Protein AF-A0A317LYP4-F1 (afdb_monomer)

Secondary structure (DSSP, 8-state):
----------------PPPPPHHHHHHHHHHHHHHHHHHHT-HHHHHHHHHHHHHHHHT--GGGS-HHHHHHHHHHHHHHHHHHHHHHT---HHHHHHHHHHHHHHHHHHHHHS---SS-EEEEEETTTTEEEEESSSS---TTTGGGGTT--EEEEEE-

Foldseek 3Di:
DDDDDDDDDDDPPPPPDDDADPLLLVLVVLLQQLLVCLLQLNLQSNLVSLVVSLVSLVPDDLVSDDPQLNVQCVVLSVVLNVLSNQSNPDSDSQSNLVSNQSNQVSSVSSVVRGPNDPAKKWWKAAPVVRGIHIDSDQQAQGSNQHPVCGRGIHTDDIRD

Solvent-accessible surface area (backbone atoms only — not comparable to full-atom values): 8902 Å² total; per-residue (Å²): 134,82,87,83,82,83,81,79,81,78,80,78,79,80,79,77,74,80,75,46,51,67,67,58,25,49,48,52,54,32,49,46,48,24,44,52,22,32,26,72,64,35,33,68,57,21,10,56,31,17,43,52,37,36,53,52,66,73,64,56,61,67,87,79,43,51,72,69,49,39,68,50,42,63,84,40,50,65,57,45,37,53,27,26,44,55,24,33,75,32,80,49,54,65,61,28,43,58,39,44,39,60,34,28,53,51,51,48,56,39,54,75,68,40,62,44,51,94,60,58,39,24,36,33,38,28,79,88,78,70,42,49,42,71,33,85,52,83,70,58,68,22,39,83,54,9,82,85,38,28,65,55,51,44,76,78,47,76,48,118

Structure (mmCIF, N/CA/C/O backbone):
data_AF-A0A317LYP4-F1
#
_entry.id   AF-A0A317LYP4-F1
#
loop_
_atom_site.group_PDB
_atom_site.id
_atom_site.type_symbol
_atom_site.label_atom_id
_atom_site.label_alt_id
_atom_site.label_comp_id
_atom_site.label_asym_id
_atom_site.label_entity_id
_atom_site.label_seq_id
_atom_site.pdbx_PDB_ins_code
_atom_site.Cartn_x
_atom_site.Cartn_y
_atom_site.Cartn_z
_atom_site.occupancy
_atom_site.B_iso_or_equiv
_atom_site.auth_seq_id
_atom_site.auth_comp_id
_atom_site.auth_asym_id
_atom_site.auth_atom_id
_atom_site.pdbx_PDB_model_num
ATOM 1 N N . MET A 1 1 ? 3.072 -29.108 -66.853 1.00 44.31 1 MET A N 1
ATOM 2 C CA . MET A 1 1 ? 4.045 -28.004 -66.723 1.00 44.31 1 MET A CA 1
ATOM 3 C C . MET A 1 1 ? 3.720 -27.221 -65.457 1.00 44.31 1 MET A C 1
ATOM 5 O O . MET A 1 1 ? 2.659 -26.630 -65.390 1.00 44.31 1 MET A O 1
ATOM 9 N N . LYS A 1 2 ? 4.613 -27.338 -64.462 1.00 42.34 2 LYS A N 1
ATOM 10 C CA . LYS A 1 2 ? 4.900 -26.455 -63.312 1.00 42.34 2 LYS A CA 1
ATOM 11 C C . LYS A 1 2 ? 3.715 -25.782 -62.593 1.00 42.34 2 LYS A C 1
ATOM 13 O O . LYS A 1 2 ? 3.358 -24.651 -62.900 1.00 42.34 2 LYS A O 1
ATOM 18 N N . SER A 1 3 ? 3.217 -26.442 -61.548 1.00 41.62 3 SER A N 1
ATOM 19 C CA . SER A 1 3 ? 2.455 -25.791 -60.477 1.00 41.62 3 SER A CA 1
ATOM 20 C C . SER A 1 3 ? 3.393 -24.904 -59.652 1.00 41.62 3 SER A C 1
ATOM 22 O O . SER A 1 3 ? 4.391 -25.384 -59.116 1.00 41.62 3 SER A O 1
ATOM 24 N N . LEU A 1 4 ? 3.087 -23.609 -59.582 1.00 48.81 4 LEU A N 1
ATOM 25 C CA . LEU A 1 4 ? 3.820 -22.616 -58.802 1.00 48.81 4 LEU A CA 1
ATOM 26 C C . LEU A 1 4 ? 3.198 -22.556 -57.397 1.00 48.81 4 LEU A C 1
ATOM 28 O O . LEU A 1 4 ? 2.084 -22.064 -57.234 1.00 48.81 4 LEU A O 1
ATOM 32 N N . ILE A 1 5 ? 3.888 -23.094 -56.392 1.00 51.50 5 ILE A N 1
ATOM 33 C CA . ILE A 1 5 ? 3.485 -22.972 -54.986 1.00 51.50 5 ILE A CA 1
ATOM 34 C C . ILE A 1 5 ? 4.134 -21.697 -54.446 1.00 51.50 5 ILE A C 1
ATOM 36 O O . ILE A 1 5 ? 5.349 -21.638 -54.267 1.00 51.50 5 ILE A O 1
ATOM 40 N N . ILE A 1 6 ? 3.325 -20.662 -54.222 1.00 51.28 6 ILE A N 1
ATOM 41 C CA . ILE A 1 6 ? 3.756 -19.422 -53.573 1.00 51.28 6 ILE A CA 1
ATOM 42 C C . ILE A 1 6 ? 3.725 -19.671 -52.064 1.00 51.28 6 ILE A C 1
ATOM 44 O O . ILE A 1 6 ? 2.663 -19.683 -51.445 1.00 51.28 6 ILE A O 1
ATOM 48 N N . ALA A 1 7 ? 4.895 -19.910 -51.475 1.00 52.47 7 ALA A N 1
ATOM 49 C CA . ALA A 1 7 ? 5.064 -19.982 -50.031 1.00 52.47 7 ALA A CA 1
ATOM 50 C C . ALA A 1 7 ? 5.188 -18.558 -49.469 1.00 52.47 7 ALA A C 1
ATOM 52 O O . ALA A 1 7 ? 6.266 -17.969 -49.450 1.00 52.47 7 ALA A O 1
ATOM 53 N N . THR A 1 8 ? 4.073 -17.981 -49.025 1.00 48.41 8 THR A N 1
ATOM 54 C CA . THR A 1 8 ? 4.074 -16.757 -48.216 1.00 48.41 8 THR A CA 1
ATOM 55 C C . THR A 1 8 ? 4.530 -17.089 -46.799 1.00 48.41 8 THR A C 1
ATOM 57 O O . THR A 1 8 ? 3.761 -17.594 -45.983 1.00 48.41 8 THR A O 1
ATOM 60 N N . THR A 1 9 ? 5.794 -16.806 -46.500 1.00 47.69 9 THR A N 1
ATOM 61 C CA . THR A 1 9 ? 6.329 -16.770 -45.137 1.00 47.69 9 THR A CA 1
ATOM 62 C C . THR A 1 9 ? 5.656 -15.647 -44.351 1.00 47.69 9 THR A C 1
ATOM 64 O O . THR A 1 9 ? 5.924 -14.468 -44.581 1.00 47.69 9 THR A O 1
ATOM 67 N N . ILE A 1 10 ? 4.774 -16.016 -43.424 1.00 55.88 10 ILE A N 1
ATOM 68 C CA . ILE A 1 10 ? 4.198 -15.103 -42.435 1.00 55.88 10 ILE A CA 1
ATOM 69 C C . ILE A 1 10 ? 5.281 -14.818 -41.391 1.00 55.88 10 ILE A C 1
ATOM 71 O O . ILE A 1 10 ? 5.667 -15.699 -40.623 1.00 55.88 10 ILE A O 1
ATOM 75 N N . LEU A 1 11 ? 5.778 -13.583 -41.373 1.00 47.53 11 LEU A N 1
ATOM 76 C CA . LEU A 1 11 ? 6.684 -13.090 -40.342 1.00 47.53 11 LEU A CA 1
ATOM 77 C C . LEU A 1 11 ? 5.852 -12.754 -39.093 1.00 47.53 11 LEU A C 1
ATOM 79 O O . LEU A 1 11 ? 5.281 -11.670 -38.985 1.00 47.53 11 LEU A O 1
ATOM 83 N N . LEU A 1 12 ? 5.732 -13.702 -38.164 1.00 50.22 12 LEU A N 1
ATOM 84 C CA . LEU A 1 12 ? 5.165 -13.441 -36.840 1.00 50.22 12 LEU A CA 1
ATOM 85 C C . LEU A 1 12 ? 6.157 -12.571 -36.059 1.00 50.22 12 LEU A C 1
ATOM 87 O O . LEU A 1 12 ? 7.169 -13.063 -35.564 1.00 50.22 12 LEU A O 1
ATOM 91 N N . ALA A 1 13 ? 5.880 -11.272 -35.956 1.00 51.44 13 ALA A N 1
ATOM 92 C CA . ALA A 1 13 ? 6.575 -10.406 -35.015 1.00 51.44 13 ALA A CA 1
ATOM 93 C C . ALA A 1 13 ? 6.252 -10.883 -33.590 1.00 51.44 13 ALA A C 1
ATOM 95 O O . ALA A 1 13 ? 5.140 -10.698 -33.093 1.00 51.44 13 ALA A O 1
ATOM 96 N N . THR A 1 14 ? 7.211 -11.533 -32.934 1.00 47.16 14 THR A N 1
ATOM 97 C CA . THR A 1 14 ? 7.097 -11.900 -31.524 1.00 47.16 14 THR A CA 1
ATOM 98 C C . THR A 1 14 ? 7.179 -10.626 -30.690 1.00 47.16 14 THR A C 1
ATOM 100 O O . THR A 1 14 ? 8.266 -10.123 -30.407 1.00 47.16 14 THR A O 1
ATOM 103 N N . PHE A 1 15 ? 6.029 -10.076 -30.301 1.00 53.94 15 PHE A N 1
ATOM 104 C CA . PHE A 1 15 ? 5.973 -9.098 -29.221 1.00 53.94 15 PHE A CA 1
ATOM 105 C C . PHE A 1 15 ? 6.321 -9.822 -27.917 1.00 53.94 15 PHE A C 1
ATOM 107 O O . PHE A 1 15 ? 5.462 -10.438 -27.288 1.00 53.94 15 PHE A O 1
ATOM 114 N N . SER A 1 16 ? 7.590 -9.777 -27.513 1.00 53.75 16 SER A N 1
ATOM 115 C CA . SER A 1 16 ? 7.996 -10.201 -26.173 1.00 53.75 16 SER A CA 1
ATOM 116 C C . SER A 1 16 ? 7.434 -9.205 -25.163 1.00 53.75 16 SER A C 1
ATOM 118 O O . SER A 1 16 ? 8.035 -8.165 -24.899 1.00 53.75 16 SER A O 1
ATOM 120 N N . ALA A 1 17 ? 6.255 -9.496 -24.614 1.00 60.91 17 ALA A N 1
ATOM 121 C CA . ALA A 1 17 ? 5.752 -8.780 -23.452 1.00 60.91 17 ALA A CA 1
ATOM 122 C C . ALA A 1 17 ? 6.751 -8.984 -22.305 1.00 60.91 17 ALA A C 1
ATOM 124 O O . ALA A 1 17 ? 7.015 -10.114 -21.892 1.00 60.91 17 ALA A O 1
ATOM 125 N N . LYS A 1 18 ? 7.344 -7.894 -21.815 1.00 66.75 18 LYS A N 1
ATOM 126 C CA . LYS A 1 18 ? 8.269 -7.948 -20.683 1.00 66.75 18 LYS A CA 1
ATOM 127 C C . LYS A 1 18 ? 7.503 -8.441 -19.454 1.00 66.75 18 LYS A C 1
ATOM 129 O O . LYS A 1 18 ? 6.513 -7.825 -19.055 1.00 66.75 18 LYS A O 1
ATOM 134 N N . ALA A 1 19 ? 7.923 -9.579 -18.905 1.00 81.25 19 ALA A N 1
ATOM 135 C CA . ALA A 1 19 ? 7.341 -10.131 -17.688 1.00 81.25 19 ALA A CA 1
ATOM 136 C C . ALA A 1 19 ? 7.557 -9.165 -16.512 1.00 81.25 19 ALA A C 1
ATOM 138 O O . ALA A 1 19 ? 8.550 -8.438 -16.481 1.00 81.25 19 ALA A O 1
ATOM 139 N N . ALA A 1 20 ? 6.623 -9.152 -15.559 1.00 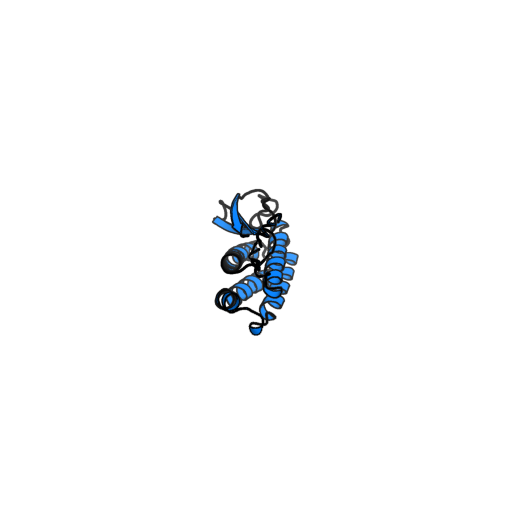88.88 20 ALA A N 1
ATOM 140 C CA . ALA A 1 20 ? 6.757 -8.345 -14.351 1.00 88.88 20 ALA A CA 1
ATOM 141 C C . ALA A 1 20 ? 7.940 -8.841 -13.503 1.00 88.88 20 ALA A C 1
ATOM 143 O O . ALA A 1 20 ? 8.134 -10.051 -13.356 1.00 88.88 20 ALA A O 1
ATOM 144 N N . ASN A 1 21 ? 8.720 -7.923 -12.925 1.00 95.31 21 ASN A N 1
ATOM 145 C CA . ASN A 1 21 ? 9.799 -8.298 -12.013 1.00 95.3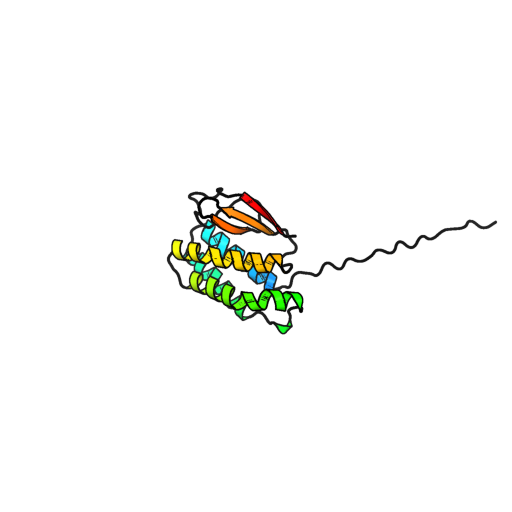1 21 ASN A CA 1
ATOM 146 C C . ASN A 1 21 ? 9.216 -8.992 -10.759 1.00 95.31 21 ASN A C 1
ATOM 148 O O . ASN A 1 21 ? 8.305 -8.432 -10.134 1.00 95.31 21 ASN A O 1
ATOM 152 N N . PRO A 1 22 ? 9.718 -10.177 -10.356 1.00 96.44 22 PRO A N 1
ATOM 153 C CA . PRO A 1 22 ? 9.162 -10.926 -9.229 1.00 96.44 22 PRO A CA 1
ATOM 154 C C . PRO A 1 22 ? 9.168 -10.154 -7.905 1.00 96.44 22 PRO A C 1
ATOM 156 O O . PRO A 1 22 ? 8.173 -10.177 -7.184 1.00 96.44 22 PRO A O 1
ATOM 159 N N . SER A 1 23 ? 10.243 -9.418 -7.610 1.00 97.69 23 SER A N 1
ATOM 160 C CA . SER A 1 23 ? 10.370 -8.640 -6.374 1.00 97.69 23 SER A CA 1
ATOM 161 C C . SER A 1 23 ? 9.355 -7.499 -6.332 1.00 97.69 23 SER A C 1
ATOM 163 O O . SER A 1 23 ? 8.689 -7.296 -5.320 1.00 97.69 23 SER A O 1
ATOM 165 N N . LEU A 1 24 ? 9.166 -6.782 -7.445 1.00 98.06 24 LEU A N 1
ATOM 166 C CA . LEU A 1 24 ? 8.168 -5.707 -7.516 1.00 98.06 24 LEU A CA 1
ATOM 167 C C . LEU A 1 24 ? 6.728 -6.250 -7.499 1.00 98.06 24 LEU A C 1
ATOM 169 O O . LEU A 1 24 ? 5.846 -5.641 -6.893 1.00 98.06 24 LEU A O 1
ATOM 173 N N . SER A 1 25 ? 6.498 -7.422 -8.095 1.00 97.88 25 SER A N 1
ATOM 174 C CA . SER A 1 25 ? 5.204 -8.119 -8.044 1.00 97.88 25 SER A CA 1
ATOM 175 C C . SER A 1 25 ? 4.862 -8.561 -6.615 1.00 97.88 25 SER A C 1
ATOM 177 O O . SER A 1 25 ? 3.725 -8.417 -6.166 1.00 97.88 25 SER A O 1
ATOM 179 N N . GLN A 1 26 ? 5.859 -9.029 -5.855 1.00 98.44 26 GLN A N 1
ATOM 180 C CA . GLN A 1 26 ? 5.698 -9.373 -4.441 1.00 98.44 26 GLN A CA 1
ATOM 181 C C . GLN A 1 26 ? 5.287 -8.157 -3.599 1.00 98.44 26 GLN A C 1
ATOM 183 O O . GLN A 1 26 ? 4.424 -8.283 -2.728 1.00 98.44 26 GLN A O 1
ATOM 188 N N . LEU A 1 27 ? 5.847 -6.972 -3.871 1.00 98.81 27 LEU A N 1
ATOM 189 C CA . LEU A 1 27 ? 5.432 -5.738 -3.195 1.00 98.81 27 LEU A CA 1
ATOM 190 C C . LEU A 1 27 ? 3.957 -5.422 -3.451 1.00 98.81 27 LEU A C 1
ATOM 192 O O . LEU A 1 27 ? 3.237 -5.089 -2.511 1.00 98.81 27 LEU A O 1
ATOM 196 N N . LEU A 1 28 ? 3.483 -5.571 -4.691 1.00 98.75 28 LEU A N 1
ATOM 197 C CA . LEU A 1 28 ? 2.069 -5.374 -5.010 1.00 98.75 28 LEU A CA 1
ATOM 198 C C . LEU A 1 28 ? 1.172 -6.381 -4.267 1.00 98.75 28 LEU A C 1
ATOM 200 O O . LEU A 1 28 ? 0.153 -5.990 -3.700 1.00 98.75 28 LEU A O 1
ATOM 204 N N . SER A 1 29 ? 1.578 -7.651 -4.192 1.00 98.69 29 SER A N 1
ATOM 205 C CA . SER A 1 29 ? 0.853 -8.670 -3.420 1.00 98.69 29 SER A CA 1
ATOM 206 C C . SER A 1 29 ? 0.768 -8.318 -1.930 1.00 98.69 29 SER A C 1
ATOM 208 O O . SER A 1 29 ? -0.300 -8.416 -1.330 1.00 98.69 29 SER A O 1
ATOM 210 N N . LEU A 1 30 ? 1.871 -7.875 -1.320 1.00 98.94 30 LEU A N 1
ATOM 211 C CA . LEU A 1 30 ? 1.895 -7.471 0.091 1.00 98.94 30 LEU A CA 1
ATOM 212 C C . LEU A 1 30 ? 1.092 -6.185 0.337 1.00 98.94 30 LEU A C 1
ATOM 214 O O . LEU A 1 30 ? 0.450 -6.043 1.377 1.00 98.94 30 LEU A O 1
ATOM 218 N N . TYR A 1 31 ? 1.068 -5.265 -0.628 1.00 98.94 31 TYR A N 1
ATOM 219 C CA . TYR A 1 31 ? 0.171 -4.112 -0.596 1.00 98.94 31 TYR A CA 1
ATOM 220 C C . TYR A 1 31 ? -1.304 -4.550 -0.549 1.00 98.94 31 TYR A C 1
ATOM 222 O O . TYR A 1 31 ? -2.075 -4.014 0.255 1.00 98.94 31 TYR A O 1
ATOM 230 N N . TYR A 1 32 ? -1.701 -5.545 -1.352 1.00 98.88 32 TYR A N 1
ATOM 231 C CA . TYR A 1 32 ? -3.062 -6.087 -1.310 1.00 98.88 32 TYR A CA 1
ATOM 232 C C . TYR A 1 32 ? -3.391 -6.747 0.026 1.00 98.88 32 TYR A C 1
ATOM 234 O O . TYR A 1 32 ? -4.499 -6.563 0.527 1.00 98.88 32 TYR A O 1
ATOM 242 N N . ASP A 1 33 ? -2.435 -7.430 0.653 1.00 98.88 33 ASP A N 1
ATOM 243 C CA . ASP A 1 33 ? -2.608 -7.980 1.999 1.00 98.88 33 ASP A CA 1
ATOM 244 C C . ASP A 1 33 ? -2.900 -6.882 3.038 1.00 98.88 33 ASP A C 1
ATOM 246 O O . ASP A 1 33 ? -3.832 -7.017 3.835 1.00 98.88 33 ASP A O 1
ATOM 250 N N . VAL A 1 34 ? -2.165 -5.762 2.998 1.00 98.94 34 VAL A N 1
ATOM 251 C CA . VAL A 1 34 ? -2.435 -4.593 3.859 1.00 98.94 34 VAL A CA 1
ATOM 252 C C . VAL A 1 34 ? -3.827 -4.025 3.574 1.00 98.94 34 VAL A C 1
ATOM 254 O O . VAL A 1 34 ? -4.624 -3.839 4.495 1.00 98.94 34 VAL A O 1
ATOM 257 N N . LYS A 1 35 ? -4.162 -3.797 2.298 1.00 98.81 35 LYS A N 1
ATOM 258 C CA . LYS A 1 35 ? -5.488 -3.325 1.862 1.00 98.81 35 LYS A CA 1
ATOM 259 C C . LYS A 1 35 ? -6.604 -4.229 2.398 1.00 98.81 35 LYS A C 1
ATOM 261 O O . LYS A 1 35 ? -7.581 -3.733 2.958 1.00 98.81 35 LYS A O 1
ATOM 266 N N . ASN A 1 36 ? -6.468 -5.544 2.243 1.00 98.56 36 ASN A N 1
ATOM 267 C CA . ASN A 1 36 ? -7.472 -6.530 2.639 1.00 98.56 36 ASN A CA 1
ATOM 268 C C . ASN A 1 36 ? -7.664 -6.574 4.165 1.00 98.56 36 ASN A C 1
ATOM 270 O O . ASN A 1 36 ? -8.802 -6.667 4.631 1.00 98.56 36 ASN A O 1
ATOM 274 N N . ALA A 1 37 ? -6.596 -6.401 4.946 1.00 98.69 37 ALA A N 1
ATOM 275 C CA . ALA A 1 37 ? -6.695 -6.254 6.398 1.00 98.69 37 ALA A CA 1
ATOM 276 C C . ALA A 1 37 ? -7.425 -4.959 6.818 1.00 98.69 37 ALA A C 1
ATOM 278 O O . ALA A 1 37 ? -8.248 -4.950 7.734 1.00 98.69 37 ALA A O 1
ATOM 279 N N . LEU A 1 38 ? -7.209 -3.850 6.103 1.00 98.62 38 LEU A N 1
ATOM 280 C CA . LEU A 1 38 ? -7.932 -2.597 6.364 1.00 98.62 38 LEU A CA 1
ATOM 281 C C . LEU A 1 38 ? -9.422 -2.684 5.993 1.00 98.62 38 LEU A C 1
ATOM 283 O O . LEU A 1 38 ? -10.273 -2.113 6.689 1.00 98.62 38 LEU A O 1
ATOM 287 N N . VAL A 1 39 ? -9.751 -3.441 4.939 1.00 98.38 39 VAL A N 1
ATOM 288 C CA . VAL A 1 39 ? -11.132 -3.797 4.569 1.00 98.38 39 VAL A CA 1
ATOM 289 C C . VAL A 1 39 ? -11.806 -4.592 5.692 1.00 98.38 39 VAL A C 1
ATOM 291 O O . VAL A 1 39 ? -12.929 -4.261 6.087 1.00 98.38 39 VAL A O 1
ATOM 294 N N . SER A 1 40 ? -11.127 -5.596 6.258 1.00 98.06 40 SER A N 1
ATOM 295 C CA . SER A 1 40 ? -11.646 -6.363 7.401 1.00 98.06 40 SER A CA 1
ATOM 296 C C . SER A 1 40 ? -11.649 -5.571 8.715 1.00 98.06 40 SER A C 1
ATOM 298 O O . SER A 1 40 ? -12.298 -5.996 9.669 1.00 98.06 40 SER A O 1
ATOM 300 N N . SER A 1 41 ? -11.042 -4.376 8.731 1.00 98.12 41 SER A N 1
ATOM 301 C CA . SER A 1 41 ? -10.852 -3.528 9.918 1.00 98.12 41 SER A CA 1
ATOM 302 C C . SER A 1 41 ? -9.988 -4.189 10.995 1.00 98.12 41 SER A C 1
ATOM 304 O O . SER A 1 41 ? -10.176 -3.928 12.181 1.00 98.12 41 SER A O 1
ATOM 306 N N . ASP A 1 42 ? -9.044 -5.032 10.577 1.00 98.44 42 ASP A N 1
ATOM 307 C CA . ASP A 1 42 ? -8.111 -5.727 11.457 1.00 98.44 42 ASP A CA 1
ATOM 308 C C . ASP A 1 42 ? -6.773 -4.979 11.511 1.00 98.44 42 ASP A C 1
ATOM 310 O O . ASP A 1 42 ? -5.909 -5.133 10.643 1.00 98.44 42 ASP A O 1
ATOM 314 N N . ALA A 1 43 ? -6.612 -4.141 12.537 1.00 98.56 43 ALA A N 1
ATOM 315 C CA . ALA A 1 43 ? -5.409 -3.333 12.702 1.00 98.56 43 ALA A CA 1
ATOM 316 C C . ALA A 1 43 ? -4.156 -4.179 12.983 1.00 98.56 43 ALA A C 1
ATOM 318 O O . ALA A 1 43 ? -3.062 -3.809 12.557 1.00 98.56 43 ALA A O 1
ATOM 319 N N . GLY A 1 44 ? -4.300 -5.321 13.665 1.00 98.75 44 GLY A N 1
ATOM 320 C CA . GLY A 1 44 ? -3.178 -6.205 13.980 1.00 98.75 44 GLY A CA 1
ATOM 321 C C . GLY A 1 44 ? -2.637 -6.890 12.728 1.00 98.75 44 GLY A C 1
ATOM 322 O O . GLY A 1 44 ? -1.432 -6.869 12.474 1.00 98.75 44 GLY A O 1
ATOM 323 N N . VAL A 1 45 ? -3.532 -7.428 11.895 1.00 98.81 45 VAL A N 1
ATOM 324 C CA . VAL A 1 45 ? -3.141 -8.031 10.614 1.00 98.81 45 VAL A CA 1
ATOM 325 C C . VAL A 1 45 ? -2.605 -6.967 9.658 1.00 98.81 45 VAL A C 1
ATOM 327 O O . VAL A 1 45 ? -1.593 -7.209 9.005 1.00 98.81 45 VAL A O 1
ATOM 330 N N . ALA A 1 46 ? -3.207 -5.773 9.607 1.00 98.88 46 ALA A N 1
ATOM 331 C CA . ALA A 1 46 ? -2.702 -4.683 8.772 1.00 98.88 46 ALA A CA 1
ATOM 332 C C . ALA A 1 46 ? -1.263 -4.300 9.151 1.00 98.88 46 ALA A C 1
ATOM 334 O O . ALA A 1 46 ? -0.411 -4.183 8.268 1.00 98.88 46 ALA A O 1
ATOM 335 N N . ALA A 1 47 ? -0.974 -4.188 10.451 1.00 98.94 47 ALA A N 1
ATOM 336 C CA . ALA A 1 47 ? 0.366 -3.899 10.944 1.00 98.94 47 ALA A CA 1
ATOM 337 C C . ALA A 1 47 ? 1.372 -5.003 10.572 1.00 98.94 47 ALA A C 1
ATOM 339 O O . ALA A 1 47 ? 2.439 -4.715 10.028 1.00 98.94 47 ALA A O 1
ATOM 340 N N . ALA A 1 48 ? 1.011 -6.273 10.789 1.00 98.88 48 ALA A N 1
ATOM 341 C CA . ALA A 1 48 ? 1.872 -7.413 10.473 1.00 98.88 48 ALA A CA 1
ATOM 342 C C . ALA A 1 48 ? 2.175 -7.534 8.967 1.00 98.88 48 ALA A C 1
ATOM 344 O O . ALA A 1 48 ? 3.302 -7.832 8.569 1.00 98.88 48 ALA A O 1
ATOM 345 N N . LYS A 1 49 ? 1.182 -7.282 8.107 1.00 98.88 49 LYS A N 1
ATOM 346 C CA . LYS A 1 49 ? 1.361 -7.308 6.648 1.00 98.88 49 LYS A CA 1
ATOM 347 C C . LYS A 1 49 ? 2.176 -6.121 6.144 1.00 98.88 49 LYS A C 1
ATOM 349 O O . LYS A 1 49 ? 2.973 -6.284 5.222 1.00 98.88 49 LYS A O 1
ATOM 354 N N . ALA A 1 50 ? 2.044 -4.959 6.778 1.00 98.94 50 ALA A N 1
ATOM 355 C CA . ALA A 1 50 ? 2.874 -3.805 6.468 1.00 98.94 50 ALA A CA 1
ATOM 356 C C . ALA A 1 50 ? 4.340 -4.029 6.877 1.00 98.94 50 ALA A C 1
ATOM 358 O O . ALA A 1 50 ? 5.236 -3.689 6.112 1.00 98.94 50 ALA A O 1
ATOM 359 N N . ASP A 1 51 ? 4.604 -4.691 8.007 1.00 98.88 51 ASP A N 1
ATOM 360 C CA . ASP A 1 51 ? 5.964 -5.103 8.390 1.00 98.88 51 ASP A CA 1
ATOM 361 C C . ASP A 1 51 ? 6.572 -6.099 7.382 1.00 98.88 51 ASP A C 1
ATOM 363 O O . ASP A 1 51 ? 7.724 -5.959 6.967 1.00 98.88 51 ASP A O 1
ATOM 367 N N . ALA A 1 52 ? 5.780 -7.064 6.899 1.00 98.94 52 ALA A N 1
ATOM 368 C CA . ALA A 1 52 ? 6.210 -7.958 5.823 1.00 98.94 52 ALA A CA 1
ATOM 369 C C . ALA A 1 52 ? 6.556 -7.188 4.533 1.00 98.94 52 ALA A C 1
ATOM 371 O O . ALA A 1 52 ? 7.555 -7.502 3.882 1.00 98.94 52 ALA A O 1
ATOM 372 N N . PHE A 1 53 ? 5.787 -6.147 4.195 1.00 98.94 53 PHE A N 1
ATOM 373 C CA . PHE A 1 53 ? 6.113 -5.239 3.094 1.00 98.94 53 PHE A CA 1
ATOM 374 C C . PHE A 1 53 ? 7.436 -4.497 3.334 1.00 98.94 53 PHE A C 1
ATOM 376 O O . PHE A 1 53 ? 8.269 -4.457 2.431 1.00 98.94 53 PHE A O 1
ATOM 383 N N . VAL A 1 54 ? 7.667 -3.951 4.536 1.00 98.94 54 VAL A N 1
ATOM 384 C CA . VAL A 1 54 ? 8.925 -3.262 4.897 1.00 98.94 54 VAL A CA 1
ATOM 385 C C . VAL A 1 54 ? 10.131 -4.189 4.725 1.00 98.94 54 VAL A C 1
ATOM 387 O O . VAL A 1 54 ? 11.158 -3.789 4.176 1.00 98.94 54 VAL A O 1
ATOM 390 N N . LYS A 1 55 ? 10.013 -5.451 5.145 1.00 98.88 55 LYS A N 1
ATOM 391 C CA . LYS A 1 55 ? 11.065 -6.455 4.940 1.00 98.88 55 LYS A CA 1
ATOM 392 C C . LYS A 1 55 ? 11.316 -6.693 3.452 1.00 98.88 55 LYS A C 1
ATOM 394 O O . LYS A 1 55 ? 12.450 -6.560 3.004 1.00 98.88 55 LYS A O 1
ATOM 399 N N . ALA A 1 56 ? 10.262 -6.959 2.680 1.00 98.81 56 ALA A N 1
ATOM 400 C CA . ALA A 1 56 ? 10.378 -7.227 1.249 1.00 98.81 56 ALA A CA 1
ATOM 401 C C . ALA A 1 56 ? 10.985 -6.046 0.475 1.00 98.81 56 ALA A C 1
ATOM 403 O O . ALA A 1 56 ? 11.903 -6.244 -0.317 1.00 98.81 56 ALA A O 1
ATOM 404 N N . ILE A 1 57 ? 10.536 -4.811 0.733 1.00 98.75 57 ILE A N 1
ATOM 405 C CA . ILE A 1 57 ? 11.022 -3.628 0.006 1.00 98.75 57 ILE A CA 1
ATOM 406 C C . ILE A 1 57 ? 12.491 -3.315 0.308 1.00 98.75 57 ILE A C 1
ATOM 408 O O . ILE A 1 57 ? 13.210 -2.809 -0.554 1.00 98.75 57 ILE A O 1
ATOM 412 N N . ASN A 1 58 ? 12.958 -3.645 1.513 1.00 98.31 58 ASN A N 1
ATOM 413 C CA . ASN A 1 58 ? 14.360 -3.494 1.892 1.00 98.31 58 ASN A CA 1
ATOM 414 C C . ASN A 1 58 ? 15.253 -4.614 1.338 1.00 98.31 58 ASN A C 1
ATOM 416 O O . ASN A 1 58 ? 16.461 -4.420 1.247 1.00 98.31 58 ASN A O 1
ATOM 420 N N . SER A 1 59 ? 14.673 -5.747 0.938 1.00 98.19 59 SER A N 1
ATOM 421 C CA . SER A 1 59 ? 15.380 -6.870 0.313 1.00 98.19 59 SER A CA 1
ATOM 422 C C . SER A 1 59 ? 15.388 -6.831 -1.219 1.00 98.19 59 SER A C 1
ATOM 424 O O . SER A 1 59 ? 15.956 -7.730 -1.834 1.00 98.19 59 SER A O 1
ATOM 426 N N . VAL A 1 60 ? 14.779 -5.822 -1.854 1.00 98.12 60 VAL A N 1
ATOM 427 C CA . VAL A 1 60 ? 14.834 -5.672 -3.317 1.00 98.12 60 VAL A CA 1
ATOM 428 C C . VAL A 1 60 ? 16.276 -5.410 -3.755 1.00 98.12 60 VAL A C 1
ATOM 430 O O . VAL A 1 60 ? 16.843 -4.361 -3.451 1.00 98.12 60 VAL A O 1
ATOM 433 N N . ASP A 1 61 ? 16.850 -6.344 -4.515 1.00 97.12 61 ASP A N 1
ATOM 434 C CA . ASP A 1 61 ? 18.146 -6.152 -5.162 1.00 97.12 61 ASP A CA 1
ATOM 435 C C . ASP A 1 61 ? 17.993 -5.258 -6.400 1.00 97.12 61 ASP A C 1
ATOM 437 O O . ASP A 1 61 ? 17.495 -5.684 -7.447 1.00 97.12 61 ASP A O 1
ATOM 441 N N . MET A 1 62 ? 18.445 -4.009 -6.279 1.00 95.62 62 MET A N 1
ATOM 442 C CA . MET A 1 62 ? 18.367 -2.999 -7.339 1.00 95.62 62 MET A CA 1
ATOM 443 C C . MET A 1 62 ? 19.120 -3.407 -8.612 1.00 95.62 62 MET A C 1
ATOM 445 O O . MET A 1 62 ? 18.764 -2.934 -9.689 1.00 95.62 62 MET A O 1
ATOM 449 N N . ASN A 1 63 ? 20.106 -4.310 -8.523 1.00 95.31 63 ASN A N 1
ATOM 450 C CA . ASN A 1 63 ? 20.857 -4.793 -9.687 1.00 95.31 63 ASN A CA 1
ATOM 451 C C . ASN A 1 63 ? 20.038 -5.742 -10.570 1.00 95.31 63 ASN A C 1
ATOM 453 O O . ASN A 1 63 ? 20.377 -5.959 -11.731 1.00 95.31 63 ASN A O 1
ATOM 457 N N . THR A 1 64 ? 18.957 -6.309 -10.029 1.00 94.25 64 THR A N 1
ATOM 458 C CA . THR A 1 64 ? 18.038 -7.183 -10.775 1.00 94.25 64 THR A CA 1
ATOM 459 C C . THR A 1 64 ? 16.950 -6.405 -11.513 1.00 94.25 64 THR A C 1
ATOM 461 O O . THR A 1 64 ? 16.199 -6.985 -12.299 1.00 94.25 64 THR A O 1
ATOM 464 N N . LEU A 1 65 ? 16.848 -5.096 -11.266 1.00 96.56 65 LEU A N 1
ATOM 465 C CA . LEU A 1 65 ? 15.902 -4.224 -11.945 1.00 96.56 65 LEU A CA 1
ATOM 466 C C . LEU A 1 65 ? 16.474 -3.788 -13.293 1.00 96.56 65 LEU A C 1
ATOM 468 O O . LEU A 1 65 ? 17.634 -3.397 -13.412 1.00 96.56 65 LEU A O 1
ATOM 472 N N . SER A 1 66 ? 15.635 -3.790 -14.322 1.00 96.69 66 SER A N 1
ATOM 473 C CA . SER A 1 66 ? 15.971 -3.119 -15.574 1.00 96.69 66 SER A CA 1
ATOM 474 C C . SER A 1 66 ? 16.061 -1.599 -15.38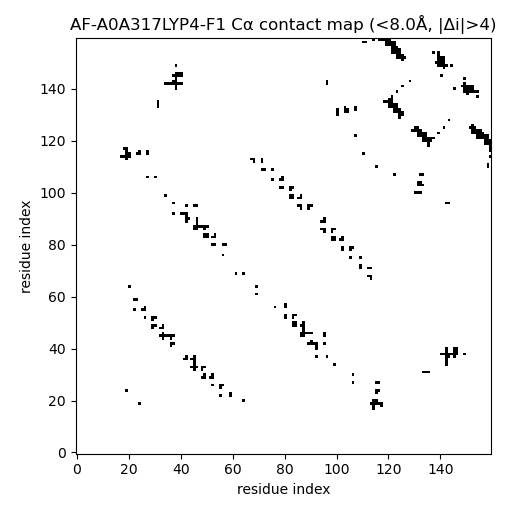9 1.00 96.69 66 SER A C 1
ATOM 476 O O . SER A 1 66 ? 15.565 -1.052 -14.406 1.00 96.69 66 SER A O 1
ATOM 478 N N . ALA A 1 67 ? 16.647 -0.889 -16.357 1.00 96.81 67 ALA A N 1
ATOM 479 C CA . ALA A 1 67 ? 16.823 0.564 -16.273 1.00 96.81 67 ALA A CA 1
ATOM 480 C C . ALA A 1 67 ? 15.507 1.328 -16.007 1.00 96.81 67 ALA A C 1
ATOM 482 O O . ALA A 1 67 ? 15.483 2.237 -15.176 1.00 96.81 67 ALA A O 1
ATOM 483 N N . ASP A 1 68 ? 14.408 0.930 -16.658 1.00 96.31 68 ASP A N 1
ATOM 484 C CA . ASP A 1 68 ? 13.092 1.554 -16.467 1.00 96.31 68 ASP A CA 1
ATOM 485 C C . ASP A 1 68 ? 12.519 1.281 -15.069 1.00 96.31 68 ASP A C 1
ATOM 487 O O . ASP A 1 68 ? 12.017 2.194 -14.413 1.00 96.31 68 ASP A O 1
ATOM 491 N N . GLU A 1 69 ? 12.645 0.044 -14.578 1.00 97.88 69 GLU A N 1
ATOM 492 C CA . GLU A 1 69 ? 12.220 -0.345 -13.227 1.00 97.88 69 GLU A CA 1
ATOM 493 C C . GLU A 1 69 ? 13.030 0.374 -12.163 1.00 97.88 69 GLU A C 1
ATOM 495 O O . GLU A 1 69 ? 12.453 0.922 -11.229 1.00 97.88 69 GLU A O 1
ATOM 500 N N . HIS A 1 70 ? 14.347 0.450 -12.331 1.00 97.81 70 HIS A N 1
ATOM 501 C CA . HIS A 1 70 ? 15.215 1.183 -11.426 1.00 97.81 70 HIS A CA 1
ATOM 502 C C . HIS A 1 70 ? 14.827 2.667 -11.376 1.00 97.81 70 HIS A C 1
ATOM 504 O O . HIS A 1 70 ? 14.635 3.227 -10.295 1.00 97.81 70 HIS A O 1
ATOM 510 N N . LYS A 1 71 ? 14.647 3.303 -12.541 1.00 98.06 71 LYS A N 1
ATOM 511 C CA . LYS A 1 71 ? 14.236 4.710 -12.652 1.00 98.06 71 LYS A CA 1
ATOM 512 C C . LYS A 1 71 ? 12.878 4.976 -11.995 1.00 98.06 71 LYS A C 1
ATOM 514 O O . LYS A 1 71 ? 12.709 6.020 -11.368 1.00 98.06 71 LYS A O 1
ATOM 519 N N . ALA A 1 72 ? 11.925 4.055 -12.133 1.00 98.06 72 ALA A N 1
ATOM 520 C CA . ALA A 1 72 ? 10.594 4.177 -11.544 1.00 98.06 72 ALA A CA 1
ATOM 521 C C . ALA A 1 72 ? 10.582 3.907 -10.030 1.00 98.06 72 ALA A C 1
ATOM 523 O O . ALA A 1 72 ? 9.926 4.622 -9.273 1.00 98.06 72 ALA A O 1
ATOM 524 N N . PHE A 1 73 ? 11.302 2.879 -9.582 1.00 98.50 73 PHE A N 1
ATOM 525 C CA . PHE A 1 73 ? 11.244 2.380 -8.211 1.00 98.50 73 PHE A CA 1
ATOM 526 C C . PHE A 1 73 ? 12.129 3.165 -7.241 1.00 98.50 73 PHE A C 1
ATOM 528 O O . PHE A 1 73 ? 11.691 3.471 -6.131 1.00 98.50 73 PHE A O 1
ATOM 535 N N . MET A 1 74 ? 13.343 3.551 -7.652 1.00 97.75 74 MET A N 1
ATOM 536 C CA . MET A 1 74 ? 14.304 4.259 -6.797 1.00 97.75 74 MET A CA 1
ATOM 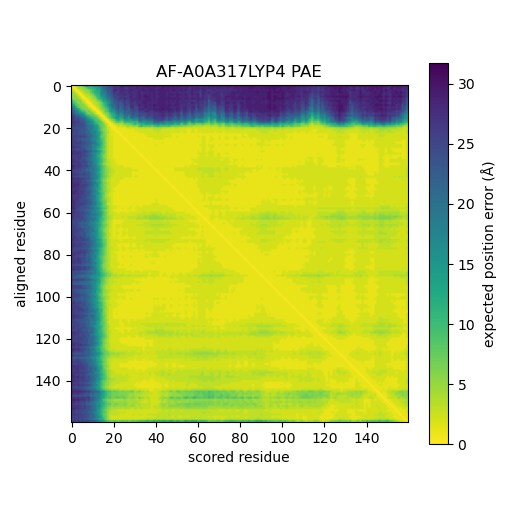537 C C . MET A 1 74 ? 13.713 5.483 -6.062 1.00 97.75 74 MET A C 1
ATOM 539 O O . MET A 1 74 ? 13.868 5.550 -4.843 1.00 97.75 74 MET A O 1
ATOM 543 N N . PRO A 1 75 ? 12.983 6.420 -6.707 1.00 98.00 75 PRO A N 1
ATOM 544 C CA . PRO A 1 75 ? 12.418 7.583 -6.009 1.00 98.00 75 PRO A CA 1
ATOM 545 C C . PRO A 1 75 ? 11.219 7.260 -5.096 1.00 98.00 75 PRO A C 1
ATOM 547 O O . PRO A 1 75 ? 10.756 8.134 -4.353 1.00 98.00 75 PRO A O 1
ATOM 550 N N . LEU A 1 76 ? 10.673 6.041 -5.176 1.00 98.62 76 LEU A N 1
ATOM 551 C CA . LEU A 1 76 ? 9.513 5.589 -4.404 1.00 98.62 76 LEU A CA 1
ATOM 552 C C . LEU A 1 76 ? 9.897 4.683 -3.235 1.00 98.62 76 LEU A C 1
ATOM 554 O O . LEU A 1 76 ? 9.148 4.638 -2.261 1.00 98.62 76 LEU A O 1
ATOM 558 N N . LYS A 1 77 ? 11.044 3.995 -3.306 1.00 98.56 77 LYS A N 1
ATOM 559 C CA . LYS A 1 77 ? 11.472 2.990 -2.323 1.00 98.56 77 LYS A CA 1
ATOM 560 C C . LYS A 1 77 ? 11.349 3.484 -0.880 1.00 98.56 77 LYS A C 1
ATOM 562 O O . LYS A 1 77 ? 10.671 2.853 -0.071 1.00 98.56 77 LYS A O 1
ATOM 567 N N . ASP A 1 78 ? 11.945 4.631 -0.566 1.00 98.25 78 ASP A N 1
ATOM 568 C CA . ASP A 1 78 ? 11.965 5.141 0.810 1.00 98.25 78 ASP A CA 1
ATOM 569 C C . ASP A 1 78 ? 10.594 5.656 1.259 1.00 98.25 78 ASP A C 1
ATOM 571 O O . ASP A 1 78 ? 10.214 5.477 2.413 1.00 98.25 78 ASP A O 1
ATOM 575 N N . LYS A 1 79 ? 9.801 6.224 0.341 1.00 98.69 79 LYS A N 1
ATOM 576 C CA . LYS A 1 79 ? 8.430 6.674 0.631 1.00 98.69 79 LYS A CA 1
ATOM 577 C C . LYS A 1 79 ? 7.517 5.495 0.948 1.00 98.69 79 LYS A C 1
ATOM 579 O O . LYS A 1 79 ? 6.797 5.529 1.938 1.00 98.69 79 LYS A O 1
ATOM 584 N N . LEU A 1 80 ? 7.584 4.446 0.130 1.00 98.88 80 LEU A N 1
ATOM 585 C CA . LEU A 1 80 ? 6.839 3.204 0.319 1.00 98.88 80 LEU A CA 1
ATOM 586 C C . LEU A 1 80 ? 7.234 2.510 1.625 1.00 98.88 80 LEU A C 1
ATOM 588 O O . LEU A 1 80 ? 6.359 2.090 2.377 1.00 98.88 80 LEU A O 1
ATOM 592 N N . SER A 1 81 ? 8.536 2.436 1.912 1.00 98.75 81 SER A N 1
ATOM 593 C CA . SER A 1 81 ? 9.049 1.862 3.159 1.00 98.75 81 SER A CA 1
ATOM 594 C C . SER A 1 81 ? 8.579 2.664 4.378 1.00 98.75 81 SER A C 1
ATOM 596 O O . SER A 1 81 ? 8.046 2.088 5.321 1.00 98.75 81 SER A O 1
ATOM 598 N N . ALA A 1 82 ? 8.666 3.997 4.336 1.00 98.81 82 ALA A N 1
ATOM 599 C CA . ALA A 1 82 ? 8.202 4.864 5.420 1.00 98.81 82 ALA A CA 1
ATOM 600 C C . ALA A 1 82 ? 6.677 4.822 5.619 1.00 98.81 82 ALA A C 1
ATOM 602 O O . ALA A 1 82 ? 6.197 4.861 6.754 1.00 98.81 82 ALA A O 1
ATOM 603 N N . ASP A 1 83 ? 5.902 4.746 4.534 1.00 98.88 83 ASP A N 1
ATOM 604 C CA . ASP A 1 83 ? 4.452 4.576 4.591 1.00 98.88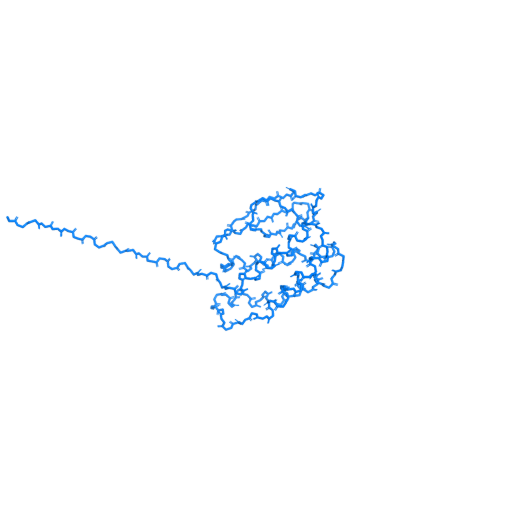 83 ASP A CA 1
ATOM 605 C C . ASP A 1 83 ? 4.071 3.248 5.257 1.00 98.88 83 ASP A C 1
ATOM 607 O O . ASP A 1 83 ? 3.2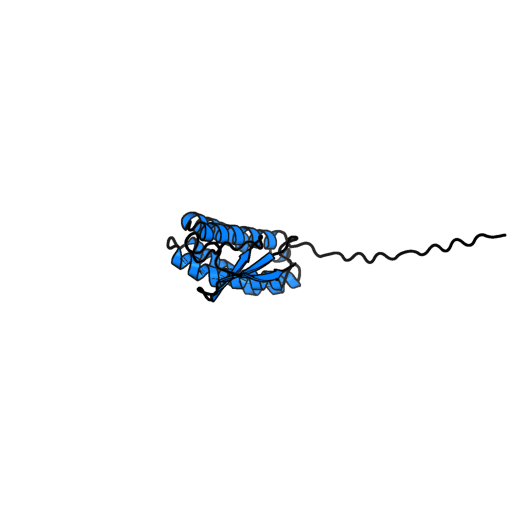96 3.245 6.215 1.00 98.88 83 ASP A O 1
ATOM 611 N N . ALA A 1 84 ? 4.662 2.139 4.808 1.00 98.94 84 ALA A N 1
ATOM 612 C CA . ALA A 1 84 ? 4.415 0.818 5.375 1.00 98.94 84 ALA A CA 1
ATOM 613 C C . ALA A 1 84 ? 4.887 0.715 6.837 1.00 98.94 84 ALA A C 1
ATOM 615 O O . ALA A 1 84 ? 4.154 0.196 7.673 1.00 98.94 84 ALA A O 1
ATOM 616 N N . LEU A 1 85 ? 6.046 1.284 7.179 1.00 98.88 85 LEU A N 1
ATOM 617 C CA . LEU A 1 85 ? 6.573 1.287 8.548 1.00 98.88 85 LEU A CA 1
ATOM 618 C C . LEU A 1 85 ? 5.664 2.050 9.523 1.00 98.88 85 LEU A C 1
ATOM 620 O O . LEU A 1 85 ? 5.463 1.648 10.667 1.00 98.88 85 LEU A O 1
ATOM 624 N N . ALA A 1 86 ? 5.078 3.162 9.085 1.00 98.88 86 ALA A N 1
ATOM 625 C CA . ALA A 1 86 ? 4.123 3.895 9.909 1.00 98.88 86 ALA A CA 1
ATOM 626 C C . ALA A 1 86 ? 2.801 3.125 10.098 1.00 98.88 86 ALA A C 1
ATOM 628 O O . ALA A 1 86 ? 2.194 3.221 11.164 1.00 98.88 86 ALA A O 1
ATOM 629 N N . ILE A 1 87 ? 2.372 2.327 9.111 1.00 98.88 87 ILE A N 1
ATOM 630 C CA . ILE A 1 87 ? 1.236 1.405 9.271 1.00 98.88 87 ILE A CA 1
ATOM 631 C C . ILE A 1 87 ? 1.599 0.283 10.255 1.00 98.88 87 ILE A C 1
ATOM 633 O O . ILE A 1 87 ? 0.805 -0.010 11.148 1.00 98.88 87 ILE A O 1
ATOM 637 N N . SER A 1 88 ? 2.791 -0.312 10.135 1.00 98.88 88 SER A N 1
ATOM 638 C CA . SER A 1 88 ? 3.228 -1.425 10.989 1.00 98.88 88 SER A CA 1
ATOM 639 C C . SER A 1 88 ? 3.398 -1.038 12.454 1.00 98.88 88 SER A C 1
ATOM 641 O O . SER A 1 88 ? 3.117 -1.841 13.337 1.00 98.88 88 SER A O 1
ATOM 643 N N . ASN A 1 89 ? 3.827 0.195 12.723 1.00 98.75 89 ASN A N 1
ATOM 644 C CA . ASN A 1 89 ? 4.056 0.681 14.085 1.00 98.75 89 ASN A CA 1
ATOM 645 C C . ASN A 1 89 ? 2.791 1.221 14.767 1.00 98.75 89 ASN A C 1
ATOM 647 O O . ASN A 1 89 ? 2.844 1.603 15.935 1.00 98.75 89 ASN A O 1
ATOM 651 N N . SER A 1 90 ? 1.664 1.285 14.056 1.00 98.56 90 SER A N 1
ATOM 652 C CA . SER A 1 90 ? 0.406 1.785 14.603 1.00 98.56 90 SER A CA 1
ATOM 653 C C . SER A 1 90 ? -0.513 0.641 15.015 1.00 98.56 90 SER A C 1
ATOM 655 O O . SER A 1 90 ? -0.737 -0.290 14.247 1.00 98.56 90 SER A O 1
ATOM 657 N N . THR A 1 91 ? -1.129 0.761 16.190 1.00 97.50 91 THR A N 1
ATOM 658 C CA . THR A 1 91 ? -2.273 -0.065 16.616 1.00 97.50 91 THR A CA 1
ATOM 659 C C . THR A 1 91 ? -3.618 0.630 16.374 1.00 97.50 91 THR A C 1
ATOM 661 O O . THR A 1 91 ? -4.671 0.009 16.511 1.00 97.50 91 THR A O 1
ATOM 664 N N . ASP A 1 92 ? -3.600 1.910 15.987 1.00 98.50 92 ASP A N 1
ATOM 665 C CA . ASP A 1 92 ? -4.789 2.692 15.656 1.00 98.50 92 ASP A CA 1
ATOM 666 C C . ASP A 1 92 ? -5.163 2.483 14.181 1.00 98.50 92 ASP A C 1
ATOM 668 O O . ASP A 1 92 ? -4.416 2.846 13.265 1.00 98.50 92 ASP A O 1
ATOM 672 N N . LEU A 1 93 ? -6.352 1.916 13.956 1.00 98.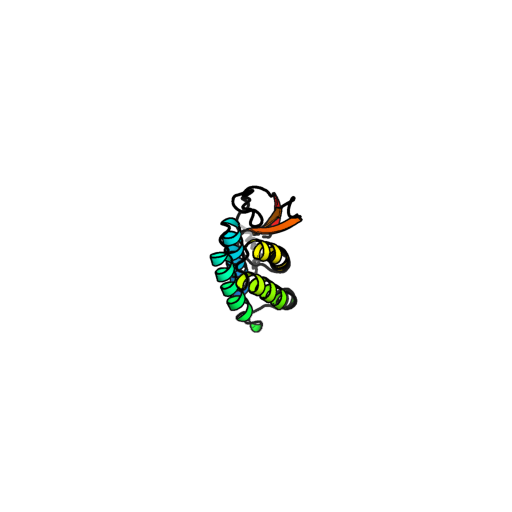50 93 LEU A N 1
ATOM 673 C CA . LEU A 1 93 ? -6.893 1.628 12.627 1.00 98.50 93 LEU A CA 1
ATOM 674 C C . LEU A 1 93 ? -7.089 2.888 11.767 1.00 98.50 93 LEU A C 1
ATOM 676 O O . LEU A 1 93 ? -6.903 2.844 10.551 1.00 98.50 93 LEU A O 1
ATOM 680 N N . ASN A 1 94 ? -7.488 4.011 12.361 1.00 98.25 94 ASN A N 1
ATOM 681 C CA . ASN A 1 94 ? -7.665 5.262 11.629 1.00 98.25 94 ASN A CA 1
ATOM 682 C C . ASN A 1 94 ? -6.312 5.841 11.215 1.00 98.25 94 ASN A C 1
ATOM 684 O O . ASN A 1 94 ? -6.175 6.278 10.074 1.00 98.25 94 ASN A O 1
ATOM 688 N N . ALA A 1 95 ? -5.303 5.782 12.086 1.00 98.62 95 ALA A N 1
ATOM 689 C CA . ALA A 1 95 ? -3.946 6.194 11.734 1.00 98.62 95 ALA A CA 1
ATOM 690 C C . ALA A 1 95 ? -3.364 5.326 10.601 1.00 98.62 95 ALA A C 1
ATOM 692 O O . ALA A 1 95 ? -2.788 5.854 9.648 1.00 98.62 95 ALA A O 1
ATOM 693 N N . GLN A 1 96 ? -3.596 4.008 10.637 1.00 98.88 96 GLN A N 1
ATOM 694 C CA . GLN A 1 96 ? -3.214 3.107 9.543 1.00 98.88 96 GLN A CA 1
ATOM 695 C C . GLN A 1 96 ? -3.917 3.474 8.229 1.00 98.88 96 GLN A C 1
ATOM 697 O O . GLN A 1 96 ? -3.273 3.564 7.185 1.00 98.88 96 GLN A O 1
ATOM 702 N N . ARG A 1 97 ? -5.229 3.740 8.267 1.00 98.62 97 ARG A N 1
ATOM 703 C CA . ARG A 1 97 ? -6.010 4.163 7.091 1.00 98.62 97 ARG A CA 1
ATOM 704 C C . ARG A 1 97 ? -5.567 5.507 6.532 1.00 98.62 97 ARG A C 1
ATOM 706 O O . ARG A 1 97 ? -5.589 5.684 5.315 1.00 98.62 97 ARG A O 1
ATOM 713 N N . GLU A 1 98 ? -5.180 6.442 7.393 1.00 98.56 98 GLU A N 1
ATOM 714 C CA . GLU A 1 98 ? -4.652 7.735 6.966 1.00 98.56 98 GLU A CA 1
ATOM 715 C C . GLU A 1 98 ? -3.350 7.543 6.192 1.00 98.56 98 GLU A C 1
ATOM 717 O O . GLU A 1 98 ? -3.213 8.014 5.062 1.00 98.56 98 GLU A O 1
ATOM 722 N N . LYS A 1 99 ? -2.430 6.752 6.749 1.00 98.75 99 LYS A N 1
ATOM 723 C CA . LYS A 1 99 ? -1.151 6.457 6.105 1.00 98.75 99 LYS A CA 1
ATOM 724 C C . LYS A 1 99 ? -1.298 5.612 4.837 1.00 98.75 99 LYS A C 1
ATOM 726 O O . LYS A 1 99 ? -0.564 5.805 3.869 1.00 98.75 99 LYS A O 1
ATOM 731 N N . PHE A 1 100 ? -2.307 4.745 4.782 1.00 98.88 100 PHE A N 1
ATOM 732 C CA . PHE A 1 100 ? -2.622 3.938 3.603 1.00 98.88 100 PHE A CA 1
ATOM 733 C C . PHE A 1 100 ? -2.948 4.779 2.354 1.00 98.88 100 PHE A C 1
ATOM 735 O O . PHE A 1 100 ? -2.793 4.295 1.231 1.00 98.88 100 PHE A O 1
ATOM 742 N N . LYS A 1 101 ? -3.359 6.046 2.510 1.00 98.81 101 LYS A N 1
ATOM 743 C CA . LYS A 1 101 ? -3.589 6.962 1.379 1.00 98.81 101 LYS A CA 1
ATOM 744 C C . LYS A 1 101 ? -2.309 7.239 0.594 1.00 98.81 101 LYS A C 1
ATOM 746 O O . LYS A 1 101 ? -2.282 7.050 -0.620 1.00 98.81 101 LYS A O 1
ATOM 751 N N . THR A 1 102 ? -1.249 7.678 1.274 1.00 98.81 102 THR A N 1
ATOM 752 C CA . THR A 1 102 ? 0.038 7.964 0.622 1.00 98.81 102 THR A CA 1
ATOM 753 C C . THR A 1 102 ? 0.686 6.678 0.133 1.00 98.81 102 THR A C 1
ATOM 755 O O . THR A 1 102 ? 1.176 6.651 -0.996 1.00 98.81 102 THR A O 1
ATOM 758 N N . PHE A 1 103 ? 0.545 5.587 0.898 1.00 98.94 103 PHE A N 1
ATOM 759 C CA . PHE A 1 103 ? 1.021 4.270 0.484 1.00 98.94 103 PHE A CA 1
ATOM 760 C C . PHE A 1 103 ? 0.413 3.839 -0.859 1.00 98.94 103 PHE A C 1
ATOM 762 O O . PHE A 1 103 ? 1.128 3.473 -1.791 1.00 98.94 103 PHE A O 1
ATOM 769 N N . SER A 1 104 ? -0.910 3.971 -0.986 1.00 98.94 104 SER A N 1
ATOM 770 C CA . SER A 1 104 ? -1.651 3.635 -2.204 1.00 98.94 104 SER A CA 1
ATOM 771 C C . SER A 1 104 ? -1.269 4.507 -3.394 1.00 98.94 104 SER A C 1
ATOM 773 O O . SER A 1 104 ? -1.095 3.992 -4.496 1.00 98.94 104 SER A O 1
ATOM 775 N N . ASN A 1 105 ? -1.086 5.814 -3.188 1.00 98.88 105 ASN A N 1
ATOM 776 C CA . ASN A 1 105 ? -0.663 6.722 -4.256 1.00 98.88 105 ASN A CA 1
ATOM 777 C C . ASN A 1 105 ? 0.742 6.380 -4.777 1.00 98.88 105 ASN A C 1
ATOM 779 O O . ASN A 1 105 ? 0.988 6.423 -5.986 1.00 98.88 105 ASN A O 1
ATOM 783 N N . ASN A 1 106 ? 1.659 6.014 -3.879 1.00 98.81 106 ASN A N 1
ATOM 784 C CA . ASN A 1 106 ? 3.019 5.629 -4.242 1.00 98.81 106 ASN A CA 1
ATOM 785 C C . ASN A 1 106 ? 3.044 4.289 -5.002 1.00 98.81 106 ASN A C 1
ATOM 787 O O . ASN A 1 106 ? 3.696 4.201 -6.042 1.00 98.81 106 ASN A O 1
ATOM 791 N N . ILE A 1 107 ? 2.284 3.277 -4.560 1.00 98.75 107 ILE A N 1
ATOM 792 C CA . ILE A 1 107 ? 2.159 2.001 -5.292 1.00 98.75 107 ILE A CA 1
ATOM 793 C C . ILE A 1 107 ? 1.500 2.207 -6.659 1.00 98.75 107 ILE A C 1
ATOM 795 O O . ILE A 1 107 ? 1.968 1.653 -7.650 1.00 98.75 107 ILE A O 1
ATOM 799 N N . TYR A 1 108 ? 0.466 3.047 -6.749 1.00 98.81 108 TYR A N 1
ATOM 800 C CA . TYR A 1 108 ? -0.142 3.412 -8.030 1.00 98.81 108 TYR A CA 1
ATOM 801 C C . TYR A 1 108 ? 0.860 4.075 -8.982 1.00 98.81 108 TYR A C 1
ATOM 803 O O . TYR A 1 108 ? 0.927 3.707 -10.152 1.00 98.81 108 TYR A O 1
ATOM 811 N N . THR A 1 109 ? 1.682 5.001 -8.480 1.00 98.62 109 THR A N 1
ATOM 812 C CA . THR A 1 109 ? 2.732 5.650 -9.283 1.00 98.62 109 THR A CA 1
ATOM 813 C C . THR A 1 109 ? 3.706 4.619 -9.855 1.00 98.62 109 THR A C 1
ATOM 815 O O . THR A 1 109 ? 4.045 4.688 -11.036 1.00 98.62 109 THR A O 1
ATOM 818 N N . LEU A 1 110 ? 4.102 3.624 -9.054 1.00 98.50 110 LEU A N 1
ATOM 819 C CA . LEU A 1 110 ? 4.946 2.523 -9.519 1.00 98.50 110 LEU A CA 1
ATOM 820 C C . LEU A 1 110 ? 4.229 1.662 -10.572 1.00 98.50 110 LEU A C 1
ATOM 822 O O . LEU A 1 110 ? 4.789 1.412 -11.636 1.00 98.50 110 LEU A O 1
ATOM 826 N N . ALA A 1 111 ? 2.979 1.269 -10.309 1.00 97.94 111 ALA A N 1
ATOM 827 C CA . ALA A 1 111 ? 2.166 0.436 -11.198 1.00 97.94 111 ALA A CA 1
ATOM 828 C C . ALA A 1 111 ? 1.892 1.090 -12.562 1.00 97.94 111 ALA A C 1
ATOM 830 O O . ALA A 1 111 ? 1.716 0.400 -13.562 1.00 97.94 111 ALA A O 1
ATOM 831 N N . LYS A 1 112 ? 1.858 2.425 -12.617 1.00 97.44 112 LYS A N 1
ATOM 832 C CA . LYS A 1 112 ? 1.725 3.188 -13.865 1.00 97.44 112 LYS A CA 1
ATOM 833 C C . LYS A 1 112 ? 3.009 3.243 -14.682 1.00 97.44 112 LYS A C 1
ATOM 835 O O . LYS A 1 112 ? 2.932 3.440 -15.892 1.00 97.44 112 LYS A O 1
ATOM 840 N N . ALA A 1 113 ? 4.162 3.131 -14.031 1.00 97.00 113 ALA A N 1
ATOM 841 C CA . ALA A 1 113 ? 5.461 3.255 -14.675 1.00 97.00 113 ALA A CA 1
ATOM 842 C C . ALA A 1 113 ? 5.997 1.907 -15.172 1.00 97.00 113 ALA A C 1
ATOM 844 O O . ALA A 1 113 ? 6.651 1.861 -16.212 1.00 97.00 113 ALA A O 1
ATOM 845 N N . VAL A 1 114 ? 5.723 0.819 -14.445 1.00 96.19 114 VAL A N 1
ATOM 846 C CA . VAL A 1 114 ? 6.203 -0.527 -14.778 1.00 96.19 114 VAL A CA 1
ATOM 847 C C . VAL A 1 114 ? 5.153 -1.596 -14.508 1.00 96.19 114 VAL A C 1
ATOM 849 O O . VAL A 1 114 ? 4.288 -1.449 -13.647 1.00 96.19 114 VAL A O 1
ATOM 852 N N . LYS A 1 115 ? 5.249 -2.709 -15.240 1.00 95.19 115 LYS A N 1
ATOM 853 C CA . LYS A 1 115 ? 4.343 -3.848 -15.090 1.00 95.19 115 LYS A CA 1
ATOM 854 C C . LYS A 1 115 ? 4.624 -4.574 -13.770 1.00 95.19 115 LYS A C 1
ATOM 856 O O . LYS A 1 115 ? 5.689 -5.159 -13.600 1.00 95.19 115 LYS A O 1
ATOM 861 N N . LEU A 1 116 ? 3.651 -4.551 -12.858 1.00 96.75 116 LEU A N 1
ATOM 862 C CA . LEU A 1 116 ? 3.718 -5.217 -11.545 1.00 96.75 116 LEU A CA 1
ATOM 863 C C . LEU A 1 116 ? 2.912 -6.522 -11.466 1.00 96.75 116 LEU A C 1
ATOM 865 O O . LEU A 1 116 ? 2.975 -7.224 -10.465 1.00 96.75 116 LEU A O 1
ATOM 869 N N . SER A 1 117 ? 2.107 -6.814 -12.486 1.00 95.69 117 SER A N 1
ATOM 870 C CA . SER A 1 117 ? 1.203 -7.962 -12.523 1.00 95.69 117 SER A CA 1
ATOM 871 C C . SER A 1 117 ? 0.965 -8.386 -13.970 1.00 95.69 117 SER A C 1
ATOM 873 O O . SER A 1 117 ? 1.000 -7.561 -14.889 1.00 95.69 117 SER A O 1
ATOM 875 N N . THR A 1 118 ? 0.739 -9.680 -14.191 1.00 93.81 118 THR A N 1
ATOM 876 C CA . THR A 1 118 ? 0.209 -10.197 -15.462 1.00 93.81 118 THR A CA 1
ATOM 877 C C . THR A 1 118 ? -1.289 -9.957 -15.587 1.00 93.81 118 THR A C 1
ATOM 879 O O . THR A 1 118 ? -1.773 -9.746 -16.69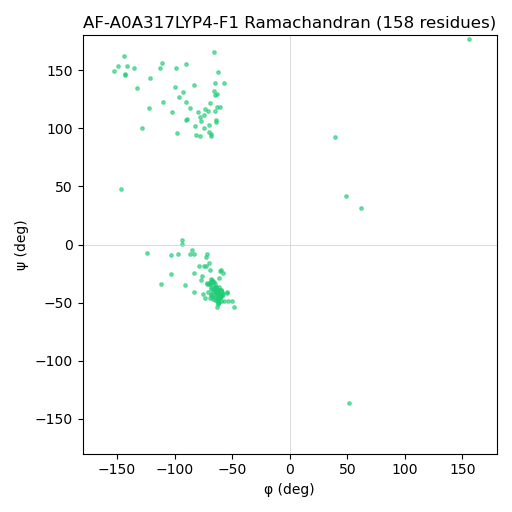7 1.00 93.81 118 THR A O 1
ATOM 882 N N . ASP A 1 119 ? -1.987 -9.942 -14.453 1.00 95.12 119 ASP A N 1
ATOM 883 C CA . ASP A 1 119 ? -3.422 -9.714 -14.360 1.00 95.12 119 ASP A CA 1
ATOM 884 C C . ASP A 1 119 ? -3.740 -8.221 -14.207 1.00 95.12 119 ASP A C 1
ATOM 886 O O . ASP A 1 119 ? -2.897 -7.464 -13.703 1.00 95.12 119 ASP A O 1
ATOM 890 N N . PRO A 1 120 ? -4.951 -7.781 -14.600 1.00 97.06 120 PRO A N 1
ATOM 891 C CA . PRO A 1 120 ? -5.358 -6.391 -14.462 1.00 97.06 120 PRO A CA 1
ATOM 892 C C . PRO A 1 120 ? -5.285 -5.887 -13.018 1.00 97.06 120 PRO A C 1
ATOM 894 O O . PRO A 1 120 ? -5.727 -6.556 -12.086 1.00 97.06 120 PRO A O 1
ATOM 897 N N . VAL A 1 121 ? -4.801 -4.657 -12.856 1.00 98.44 121 VAL A N 1
ATOM 898 C CA . VAL A 1 121 ? -4.815 -3.933 -11.581 1.00 98.44 121 VAL A CA 1
ATOM 899 C C . VAL A 1 121 ? -5.818 -2.793 -11.675 1.00 98.44 121 VAL A C 1
ATOM 901 O O . VAL A 1 121 ? -5.719 -1.927 -12.545 1.00 98.44 121 VAL A O 1
ATOM 904 N N . TYR A 1 122 ? -6.792 -2.772 -10.775 1.00 98.69 122 TYR A N 1
ATOM 905 C CA . TYR A 1 122 ? -7.852 -1.772 -10.763 1.00 98.69 122 TYR A CA 1
ATOM 906 C C . TYR A 1 122 ? -7.491 -0.653 -9.797 1.00 98.69 122 TYR A C 1
ATOM 908 O O . TYR A 1 122 ? -7.233 -0.917 -8.626 1.00 98.69 122 TYR A O 1
ATOM 916 N N . GLN A 1 123 ? -7.522 0.600 -10.249 1.00 98.69 123 GLN A N 1
ATOM 917 C CA . GLN A 1 123 ? -7.508 1.748 -9.347 1.00 98.69 123 GLN A CA 1
ATOM 918 C C . GLN A 1 123 ? -8.948 2.111 -8.994 1.00 98.69 123 GLN A C 1
ATOM 920 O O . GLN A 1 123 ? -9.763 2.405 -9.870 1.00 98.69 123 GLN A O 1
ATOM 925 N N . LEU A 1 124 ? -9.259 2.110 -7.706 1.00 98.69 124 LEU A N 1
ATOM 926 C CA . LEU A 1 124 ? -10.560 2.471 -7.170 1.00 98.69 124 LEU A CA 1
ATOM 927 C C . LEU A 1 124 ? -10.471 3.795 -6.411 1.00 98.69 124 LEU A C 1
ATOM 929 O O . LEU A 1 124 ? -9.408 4.192 -5.935 1.00 98.69 124 LEU A O 1
ATOM 933 N N . TYR A 1 125 ? -11.606 4.478 -6.290 1.00 98.50 125 TYR A N 1
ATOM 934 C CA . TYR A 1 125 ? -11.714 5.777 -5.633 1.00 98.50 125 TYR A CA 1
ATOM 935 C C . TYR A 1 125 ? -12.879 5.835 -4.652 1.00 98.50 125 TYR A C 1
ATOM 937 O O . TYR A 1 125 ? -14.003 5.456 -4.990 1.00 98.50 125 TYR A O 1
ATOM 945 N N . CYS A 1 126 ? -12.624 6.387 -3.465 1.00 98.00 126 CYS A N 1
ATOM 946 C CA . CYS A 1 126 ? -13.638 6.677 -2.460 1.00 98.00 126 CYS A CA 1
ATOM 947 C C . CYS A 1 126 ? -13.965 8.182 -2.488 1.00 98.00 126 CYS A C 1
ATOM 949 O O . CYS A 1 126 ? -13.106 8.984 -2.111 1.00 98.00 126 CYS A O 1
ATOM 951 N N . PRO A 1 127 ? -15.192 8.591 -2.870 1.00 95.88 127 PRO A N 1
ATOM 952 C CA . PRO A 1 127 ? -15.559 10.008 -2.948 1.00 95.88 127 PRO A CA 1
ATOM 953 C C . PRO A 1 127 ? -15.629 10.700 -1.582 1.00 95.88 127 PRO A C 1
ATOM 955 O O . PRO A 1 127 ? -15.338 11.888 -1.487 1.00 95.88 127 PRO A O 1
ATOM 958 N N . MET A 1 128 ? -15.964 9.965 -0.517 1.00 95.00 128 MET A N 1
ATOM 959 C CA . MET A 1 128 ? -16.055 10.524 0.837 1.00 95.00 128 MET A CA 1
ATOM 960 C C . MET A 1 128 ? -14.675 10.810 1.429 1.00 95.00 128 MET A C 1
ATOM 962 O O . MET A 1 128 ? -14.432 11.904 1.928 1.00 95.00 128 MET A O 1
ATOM 966 N N . GLN A 1 129 ? -13.751 9.853 1.301 1.00 96.00 129 GLN A N 1
ATOM 967 C CA . GLN A 1 129 ? -12.379 10.001 1.793 1.00 96.00 129 GLN A CA 1
ATOM 968 C C . GLN A 1 129 ? -11.469 10.762 0.816 1.00 96.00 129 GLN A C 1
ATOM 970 O O . GLN A 1 129 ? -10.321 11.063 1.141 1.00 96.00 129 GLN A O 1
ATOM 975 N N . LYS A 1 130 ? -11.951 11.039 -0.404 1.00 97.06 130 LYS A N 1
ATOM 976 C CA . LYS A 1 130 ? -11.191 11.640 -1.511 1.00 97.06 130 LYS A CA 1
ATOM 977 C C . LYS A 1 130 ? -9.841 10.950 -1.745 1.00 97.06 130 LYS A C 1
ATOM 979 O O . LYS A 1 130 ? -8.827 11.608 -1.951 1.00 97.06 130 LYS A O 1
ATOM 984 N N . SER A 1 131 ? -9.831 9.620 -1.677 1.00 98.06 131 SER A N 1
ATOM 985 C CA . SER A 1 131 ? -8.611 8.803 -1.686 1.00 98.06 131 SER A CA 1
ATOM 986 C C . SER A 1 131 ? -8.747 7.596 -2.615 1.00 98.06 131 SER A C 1
ATOM 988 O O . SER A 1 131 ? -9.858 7.104 -2.840 1.00 98.06 131 SER A O 1
ATOM 990 N N . TYR A 1 132 ? -7.614 7.135 -3.145 1.00 98.62 132 TYR A N 1
ATOM 991 C CA . TYR A 1 132 ? -7.514 6.043 -4.115 1.00 98.62 132 TYR A CA 1
ATOM 992 C C . TYR A 1 132 ? -6.814 4.822 -3.522 1.00 98.62 132 TYR A C 1
ATOM 994 O O . TYR A 1 132 ? -5.933 4.966 -2.680 1.00 98.62 132 TYR A O 1
ATOM 1002 N N . TRP A 1 133 ? -7.150 3.633 -4.019 1.00 98.81 133 TRP A N 1
ATOM 1003 C CA . TRP A 1 133 ? -6.430 2.392 -3.721 1.00 98.81 133 TRP A CA 1
ATOM 1004 C C . TRP A 1 133 ? -6.383 1.479 -4.944 1.00 98.81 133 TRP A C 1
ATOM 1006 O O . TRP A 1 133 ? -7.170 1.660 -5.875 1.00 98.81 133 TRP A O 1
ATOM 1016 N N . LEU A 1 134 ? -5.471 0.506 -4.948 1.00 98.75 134 LEU A N 1
ATOM 1017 C CA . LEU A 1 134 ? -5.438 -0.540 -5.969 1.00 98.75 134 LEU A CA 1
ATOM 1018 C C . LEU A 1 134 ? -6.104 -1.820 -5.479 1.00 98.75 134 LEU A C 1
ATOM 1020 O O . LEU A 1 134 ? -6.099 -2.118 -4.286 1.00 98.75 134 LEU A O 1
ATOM 1024 N N . SER A 1 135 ? -6.648 -2.592 -6.409 1.00 98.38 135 SER A N 1
ATOM 1025 C CA . SER A 1 135 ? -7.233 -3.900 -6.150 1.00 98.38 135 SER A CA 1
ATOM 1026 C C . SER A 1 135 ? -6.941 -4.849 -7.307 1.00 98.38 135 SER A C 1
ATOM 1028 O O . SER A 1 135 ? -6.928 -4.453 -8.470 1.00 98.38 135 SER A O 1
ATOM 1030 N N . GLU A 1 136 ? -6.759 -6.111 -6.958 1.00 97.56 136 GLU A N 1
ATOM 1031 C CA . GLU A 1 136 ? -6.747 -7.289 -7.818 1.00 97.56 136 GLU A CA 1
ATOM 1032 C C . GLU A 1 136 ? -8.148 -7.628 -8.371 1.00 97.56 136 GLU A C 1
ATOM 1034 O O . GLU A 1 136 ? -8.289 -8.347 -9.355 1.00 97.56 136 GLU A O 1
ATOM 1039 N N . GLU A 1 137 ? -9.203 -7.057 -7.782 1.00 96.88 137 GLU A N 1
ATOM 1040 C CA . GLU A 1 137 ? -10.598 -7.243 -8.190 1.00 96.88 137 GLU A CA 1
ATOM 1041 C C . GLU A 1 137 ? -11.264 -5.909 -8.560 1.00 96.88 137 GLU A C 1
ATOM 1043 O O . GLU A 1 137 ? -11.088 -4.905 -7.864 1.00 96.88 137 GLU A O 1
ATOM 1048 N N . ALA A 1 138 ? -12.128 -5.919 -9.583 1.00 96.50 138 ALA A N 1
ATOM 1049 C CA . ALA A 1 138 ? -12.982 -4.774 -9.920 1.00 96.50 138 ALA A CA 1
ATOM 1050 C C . ALA A 1 138 ? -14.081 -4.515 -8.868 1.00 96.50 138 ALA A C 1
ATOM 1052 O O . ALA A 1 138 ? -14.614 -3.407 -8.781 1.00 96.50 138 ALA A O 1
ATOM 1053 N N . ALA A 1 139 ? -14.438 -5.533 -8.076 1.00 97.06 139 ALA A N 1
ATOM 1054 C CA . ALA A 1 139 ? -15.425 -5.414 -7.012 1.00 97.06 139 ALA A CA 1
ATOM 1055 C C . ALA A 1 139 ? -14.934 -4.453 -5.917 1.00 97.06 139 ALA A C 1
ATOM 1057 O O . ALA A 1 139 ? -13.834 -4.587 -5.378 1.00 97.06 139 ALA A O 1
ATOM 1058 N N . V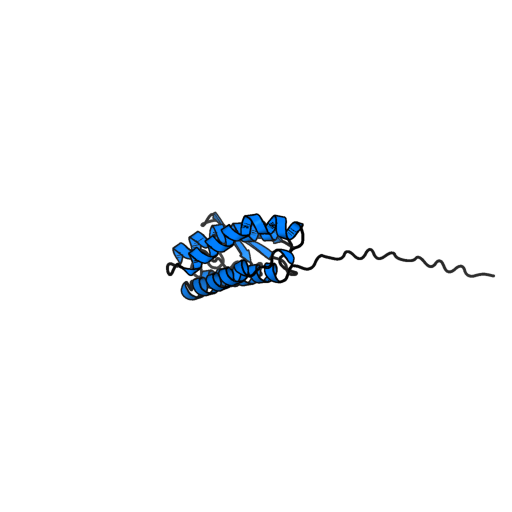AL A 1 140 ? -15.772 -3.476 -5.564 1.00 97.56 140 VAL A N 1
ATOM 1059 C CA . VAL A 1 140 ? -15.421 -2.453 -4.576 1.00 97.56 140 VAL A CA 1
ATOM 1060 C C . VAL A 1 140 ? -15.442 -3.050 -3.169 1.00 97.56 140 VAL A C 1
ATOM 1062 O O . VAL A 1 140 ? -16.492 -3.444 -2.664 1.00 97.56 140 VAL A O 1
ATOM 1065 N N . LYS A 1 141 ? -14.271 -3.053 -2.527 1.00 97.25 141 LYS A N 1
ATOM 1066 C CA . LYS A 1 141 ? -14.068 -3.350 -1.104 1.00 97.25 141 LYS A CA 1
ATOM 1067 C C . LYS A 1 141 ? -13.258 -2.209 -0.484 1.00 97.25 141 LYS A C 1
ATOM 1069 O O . LYS A 1 141 ? -12.051 -2.125 -0.690 1.00 97.25 141 LYS A O 1
ATOM 1074 N N . ASN A 1 142 ? -13.931 -1.288 0.205 1.00 98.00 142 ASN A N 1
ATOM 1075 C CA . ASN A 1 142 ? -13.359 -0.015 0.646 1.00 98.00 142 ASN A CA 1
ATOM 1076 C C . ASN A 1 142 ? -12.486 -0.165 1.919 1.00 98.00 142 ASN A C 1
ATOM 1078 O O . ASN A 1 142 ? -13.028 -0.424 3.001 1.00 98.00 142 ASN A O 1
ATOM 1082 N N . PRO A 1 143 ? -11.160 0.068 1.843 1.00 98.00 143 PRO A N 1
ATOM 1083 C CA . PRO A 1 143 ? -10.255 -0.082 2.988 1.00 98.00 143 PRO A CA 1
ATOM 1084 C C . PRO A 1 143 ? -10.378 1.047 4.026 1.00 98.00 143 PRO A C 1
ATOM 1086 O O . PRO A 1 143 ? -9.978 0.875 5.176 1.00 98.00 143 PRO A O 1
ATOM 1089 N N . TYR A 1 144 ? -10.952 2.197 3.663 1.00 98.19 144 TYR A N 1
ATOM 1090 C CA . TYR A 1 144 ? -11.043 3.378 4.531 1.00 98.19 144 TYR A CA 1
ATOM 1091 C C . TYR A 1 144 ? -12.217 3.332 5.510 1.00 98.19 144 TYR A C 1
ATOM 1093 O O . TYR A 1 144 ? -12.161 3.951 6.568 1.00 98.19 144 TYR A O 1
ATOM 1101 N N . TYR A 1 145 ? -13.269 2.582 5.183 1.00 95.38 145 TYR A N 1
ATOM 1102 C CA . TYR A 1 145 ? -14.462 2.469 6.028 1.00 95.38 145 TYR A CA 1
ATOM 1103 C C . TYR A 1 145 ? -14.807 1.024 6.408 1.00 95.38 145 TYR A C 1
ATOM 1105 O O . TYR A 1 145 ? -15.684 0.808 7.252 1.00 95.38 145 TYR A O 1
ATOM 1113 N N . GLY A 1 146 ? -14.118 0.035 5.828 1.00 91.38 146 GLY A N 1
ATOM 1114 C CA . GLY A 1 146 ? -14.346 -1.383 6.087 1.00 91.38 146 GLY A CA 1
ATOM 1115 C C . GLY A 1 146 ? -15.819 -1.759 5.930 1.00 91.38 146 GLY A C 1
ATOM 1116 O O . GLY A 1 146 ? -16.504 -1.281 5.026 1.00 91.38 146 GLY A O 1
ATOM 1117 N N . LYS A 1 147 ? -16.346 -2.559 6.863 1.00 90.19 147 LYS A N 1
ATOM 1118 C CA . LYS A 1 147 ? -17.743 -3.033 6.830 1.00 90.19 147 LYS A CA 1
ATOM 1119 C C . LYS A 1 147 ? -18.794 -1.915 6.820 1.00 90.19 147 LYS A C 1
ATOM 1121 O O . LYS A 1 147 ? -19.889 -2.146 6.323 1.00 90.19 147 LYS A O 1
ATOM 1126 N N . LYS A 1 148 ? -18.487 -0.713 7.330 1.00 92.06 148 LYS A N 1
ATOM 1127 C CA . LYS A 1 148 ? -19.462 0.393 7.394 1.00 92.06 148 LYS A CA 1
ATOM 1128 C C . LYS A 1 148 ? -19.864 0.903 6.010 1.00 92.06 148 LYS A C 1
ATOM 1130 O O . LYS A 1 148 ? -20.985 1.365 5.843 1.00 92.06 148 LYS A O 1
ATOM 1135 N N . MET A 1 149 ? -18.953 0.849 5.037 1.00 92.00 149 MET A N 1
ATOM 1136 C CA . MET A 1 149 ? -19.189 1.325 3.668 1.00 92.00 149 MET A CA 1
ATOM 1137 C C . MET A 1 149 ? -18.419 0.468 2.660 1.00 92.00 149 MET A C 1
ATOM 1139 O O . MET A 1 149 ? -17.719 0.988 1.792 1.00 92.00 149 MET A O 1
ATOM 1143 N N . LEU A 1 150 ? -18.521 -0.857 2.802 1.00 93.81 150 LEU A N 1
ATOM 1144 C CA . LEU A 1 150 ? -17.685 -1.817 2.077 1.00 93.81 150 LEU A CA 1
ATOM 1145 C C . LEU A 1 150 ? -17.738 -1.615 0.558 1.00 93.81 150 LEU A C 1
ATOM 1147 O O . LEU A 1 150 ? -16.706 -1.659 -0.100 1.00 93.81 150 LEU A O 1
ATOM 1151 N N . THR A 1 151 ? -18.922 -1.333 0.022 1.00 95.25 151 THR A N 1
ATOM 1152 C CA . THR A 1 151 ? -19.172 -1.172 -1.416 1.00 95.25 151 THR A CA 1
ATOM 1153 C C . THR A 1 151 ? -19.088 0.281 -1.894 1.00 95.25 151 THR A C 1
ATOM 1155 O O . THR A 1 151 ? -19.339 0.559 -3.063 1.00 95.25 151 THR A O 1
ATOM 1158 N N . CYS A 1 152 ? -18.733 1.233 -1.022 1.00 93.00 152 CYS A N 1
ATOM 1159 C CA . CYS A 1 152 ? -18.640 2.645 -1.391 1.00 93.00 152 CYS A CA 1
ATOM 1160 C C . CYS A 1 152 ? -17.343 2.926 -2.153 1.00 93.00 152 CYS A C 1
ATOM 1162 O O . CYS A 1 152 ? -16.254 2.935 -1.577 1.00 93.00 152 CYS A O 1
ATOM 1164 N N . GLY A 1 153 ? -17.462 3.207 -3.445 1.00 95.50 153 GLY A N 1
ATOM 1165 C CA . GLY A 1 153 ? -16.345 3.567 -4.307 1.00 95.50 153 GLY A CA 1
ATOM 1166 C C . GLY A 1 153 ? -16.650 3.257 -5.764 1.00 95.50 153 GLY A C 1
ATOM 1167 O O . GLY A 1 153 ? -17.715 2.743 -6.082 1.00 95.50 153 GLY A O 1
ATOM 1168 N N . ASN A 1 154 ? -15.724 3.600 -6.654 1.00 97.12 154 ASN A N 1
ATOM 1169 C CA . ASN A 1 154 ? -15.854 3.323 -8.084 1.00 97.12 154 ASN A CA 1
ATOM 1170 C C . ASN A 1 154 ? -14.493 2.968 -8.672 1.00 97.12 154 ASN A C 1
ATOM 1172 O O . ASN A 1 154 ? -13.487 3.555 -8.267 1.00 97.12 154 ASN A O 1
ATOM 1176 N N . VAL A 1 155 ? -14.475 2.077 -9.661 1.00 98.00 155 VAL A N 1
ATOM 1177 C CA . VAL A 1 155 ? -13.296 1.862 -10.507 1.00 98.00 155 VAL A CA 1
ATOM 1178 C C . VAL A 1 155 ? -13.051 3.131 -11.327 1.00 98.00 155 VAL A C 1
ATOM 1180 O O . VAL A 1 155 ? -13.979 3.700 -11.903 1.00 98.00 155 VAL A O 1
ATOM 1183 N N . LYS A 1 156 ? -11.806 3.602 -11.341 1.00 98.19 156 LYS A N 1
ATOM 1184 C CA . LYS A 1 156 ? -11.360 4.783 -12.091 1.00 98.19 156 LYS A CA 1
ATOM 1185 C C . LYS A 1 156 ? -10.434 4.429 -13.236 1.00 98.19 156 LYS A C 1
ATOM 1187 O O . LYS A 1 156 ? -10.510 5.066 -14.280 1.00 98.19 156 LYS A O 1
ATOM 1192 N N . GLU A 1 157 ? -9.613 3.404 -13.057 1.00 98.12 157 GLU A N 1
ATOM 1193 C CA . GLU A 1 157 ? -8.675 2.960 -14.076 1.00 98.12 157 GLU A CA 1
ATOM 1194 C C . GLU A 1 157 ? -8.443 1.450 -13.985 1.00 98.12 157 GLU A C 1
ATOM 1196 O O . GLU A 1 157 ? -8.593 0.840 -12.925 1.00 98.12 157 GLU A O 1
ATOM 1201 N N . THR A 1 158 ? -8.074 0.847 -15.113 1.00 97.94 158 THR A N 1
ATOM 1202 C CA . THR A 1 158 ? -7.554 -0.519 -15.193 1.00 97.94 158 THR A CA 1
ATOM 1203 C C . THR A 1 158 ? -6.176 -0.479 -15.841 1.00 97.94 158 THR A C 1
ATOM 1205 O O . THR A 1 158 ? -6.048 -0.084 -16.998 1.00 97.94 158 THR A O 1
ATOM 1208 N N . ILE A 1 159 ? -5.160 -0.894 -15.094 1.00 96.69 159 ILE A N 1
ATOM 1209 C CA . ILE A 1 159 ? -3.767 -1.007 -15.528 1.00 96.69 159 ILE A CA 1
ATOM 1210 C C . ILE A 1 159 ? -3.558 -2.444 -16.034 1.00 96.69 159 ILE A C 1
ATOM 1212 O O . ILE A 1 159 ? -3.979 -3.389 -15.364 1.00 96.69 159 ILE A O 1
ATOM 1216 N N . LYS A 1 160 ? -2.961 -2.611 -17.221 1.00 86.56 160 LYS A N 1
ATOM 1217 C CA . LYS A 1 160 ? -2.752 -3.901 -17.908 1.00 86.56 160 LYS A CA 1
ATOM 1218 C C . LYS A 1 160 ? -1.282 -4.099 -18.275 1.00 86.56 160 LYS A C 1
ATOM 1220 O O . LYS A 1 160 ? -0.655 -3.088 -18.650 1.00 86.56 160 LYS A O 1
#

Nearest PDB structures (foldseek):
  6iuh-assembly2_B  TM=6.279E-01  e=1.057E+00  Rattus norvegicus
  7vd5-assembly1_q  TM=4.840E-01  e=1.175E+00  Chaetoceros neogracilis
  7zi0-assembly2_B  TM=5.667E-01  e=2.215E+00  Homo sapiens
  6jlu-assembly1_Q  TM=3.111E-01  e=2.101E+00  Chaetoceros neogracilis

Mean predicted aligned error: 6.2 Å

Sequence (160 aa):
MKSLIIATTILLATFSAKAANPSLSQLLSLYYDVKNALVSSDAGVAAAKADAFVKAINSVDMNTLSADEHKAFMPLKDKLSADALAISNSTDLNAQREKFKTFSNNIYTLAKAVKLSTDPVYQLYCPMQKSYWLSEEAAVKNPYYGKKMLTCGNVKETIK

pLDDT: mean 92.2, std 15.02, range [41.62, 98.94]

Radius of gyration: 20.18 Å; Cα contacts (8 Å, |Δi|>4): 236; chains: 1; bounding box: 40×40×83 Å